Protein AF-A0A662JYV6-F1 (afdb_monomer)

pLDDT: mean 93.15, std 3.89, range [73.12, 97.69]

Mean predicted aligned error: 4.61 Å

Solvent-accessible surface area (backbone atoms only — not comparable to full-atom values): 6826 Å² total; per-residue (Å²): 119,87,77,68,60,59,48,71,51,73,47,57,47,8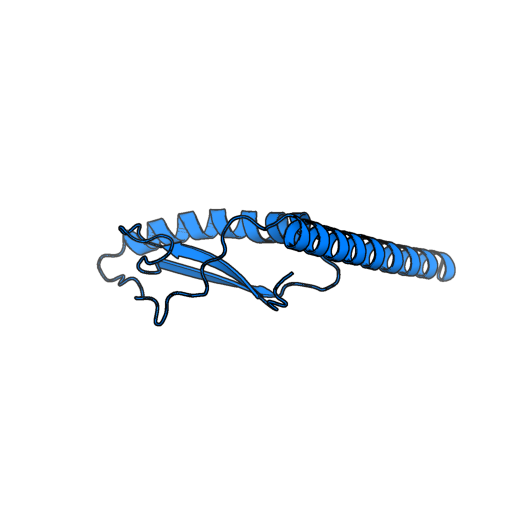9,55,94,53,84,93,66,28,40,36,67,43,76,50,77,42,78,61,56,82,58,48,33,69,65,56,51,49,60,68,48,47,63,55,48,56,56,48,52,54,52,40,54,58,46,68,70,39,89,85,61,75,65,44,74,68,94,64,80,76,88,84,81,74,86,68,53,73,70,53,47,50,49,37,50,54,53,36,51,52,12,46,53,53,34,51,55,52,51,53,55,50,51,54,53,54,65,76,74,108

Foldseek 3Di:
DPPDQKDKDFDFDDDPDPPQGFTLDMDMDGDDQLDAPVRVCVVCVVVNVVVVVVSVVLVVDPPRDTHGDPDDDDDDDDDDPVRVVVSVVSRVVSPVVNVVVVVVVVVVVVVVD

Sequence (113 aa):
YNNEEKIGVTIQRLREKIDSGEIILQRFYKIRDNESINEIVDRIFLDSVDMGLKAILKMKNPDFKPLQPKKIGKFYTLPSTKEWLKLHCINLSRIIKKFTKNMKGLKKVYENM

Radius of gyration: 19.1 Å; Cα contacts (8 Å, |Δi|>4): 91; chains: 1; bounding box: 43×28×58 Å

Structure (mmCIF, N/CA/C/O backbone):
data_AF-A0A662JYV6-F1
#
_entry.id   AF-A0A662JYV6-F1
#
loop_
_atom_site.group_PDB
_atom_site.id
_atom_site.type_symbol
_atom_site.label_atom_id
_atom_site.label_alt_id
_atom_site.label_comp_id
_atom_site.label_asym_id
_atom_site.label_entity_id
_atom_site.label_seq_id
_atom_site.pdbx_PDB_ins_code
_atom_site.Cartn_x
_atom_site.Cartn_y
_atom_site.Cartn_z
_atom_site.occupancy
_atom_site.B_iso_or_equiv
_atom_site.auth_seq_id
_atom_site.auth_comp_id
_atom_site.auth_asym_id
_atom_site.auth_atom_id
_atom_site.pdbx_PDB_model_num
ATOM 1 N N . TYR A 1 1 ? 11.704 2.555 -4.014 1.00 82.50 1 TYR A N 1
ATOM 2 C CA . TYR A 1 1 ? 12.702 3.228 -3.157 1.00 82.50 1 TYR A CA 1
ATOM 3 C C . TYR A 1 1 ? 13.101 2.359 -1.959 1.00 82.50 1 TYR A C 1
ATOM 5 O O . TYR A 1 1 ? 14.282 2.048 -1.854 1.00 82.50 1 TYR A O 1
ATOM 13 N N . ASN A 1 2 ? 12.146 1.904 -1.134 1.00 88.62 2 ASN A N 1
ATOM 14 C CA . ASN A 1 2 ? 12.388 1.076 0.066 1.00 88.62 2 ASN A CA 1
ATOM 15 C C . ASN A 1 2 ? 12.387 -0.449 -0.157 1.00 88.62 2 ASN A C 1
ATOM 17 O O . ASN A 1 2 ? 12.381 -1.197 0.809 1.00 88.62 2 ASN A O 1
ATOM 21 N N . ASN A 1 3 ? 12.373 -0.914 -1.411 1.00 88.56 3 ASN A N 1
ATOM 22 C CA . ASN A 1 3 ? 12.280 -2.338 -1.773 1.00 88.56 3 ASN A CA 1
ATOM 23 C C . ASN A 1 3 ? 11.047 -3.078 -1.219 1.00 88.56 3 ASN A C 1
ATOM 25 O O . ASN A 1 3 ? 11.049 -4.299 -1.143 1.00 88.56 3 ASN A O 1
ATOM 29 N N . GLU A 1 4 ? 9.982 -2.347 -0.884 1.00 91.81 4 GLU A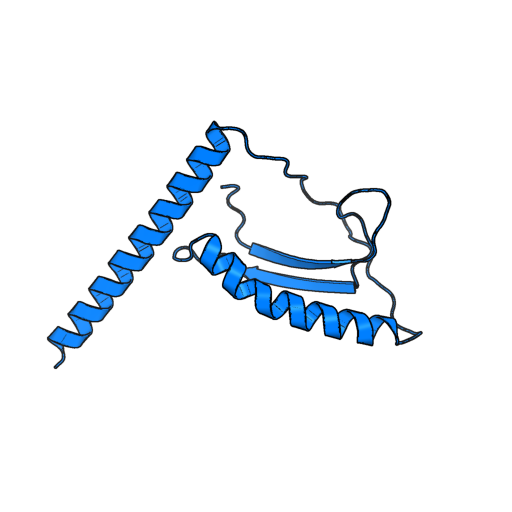 N 1
ATOM 30 C CA . GLU A 1 4 ? 8.686 -2.950 -0.574 1.00 91.81 4 GLU A CA 1
ATOM 31 C C . GLU A 1 4 ? 8.156 -3.710 -1.798 1.00 91.81 4 GLU A C 1
ATOM 33 O O . GLU A 1 4 ? 8.140 -3.185 -2.915 1.00 91.81 4 GLU A O 1
ATOM 38 N N . GLU A 1 5 ? 7.702 -4.943 -1.580 1.00 93.81 5 GLU A N 1
ATOM 39 C CA . GLU A 1 5 ? 7.125 -5.796 -2.628 1.00 93.81 5 GLU A CA 1
ATOM 40 C C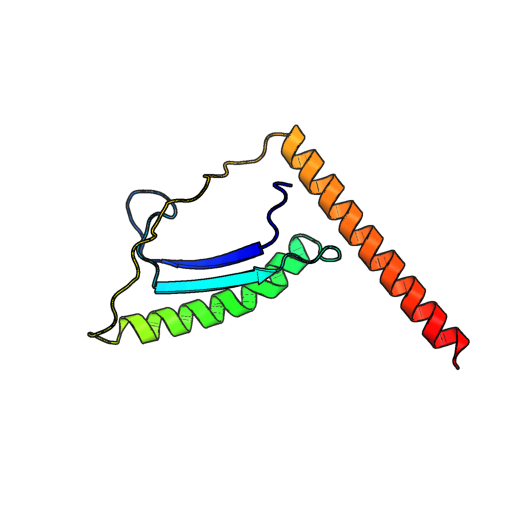 . GLU A 1 5 ? 5.615 -5.597 -2.785 1.00 93.81 5 GLU A C 1
ATOM 42 O O . GLU A 1 5 ? 5.014 -5.984 -3.794 1.00 93.81 5 GLU A O 1
ATOM 47 N N . LYS A 1 6 ? 4.979 -5.024 -1.760 1.00 95.06 6 LYS A N 1
ATOM 48 C CA . LYS A 1 6 ? 3.535 -4.824 -1.686 1.00 95.06 6 LYS A CA 1
ATOM 49 C C . LYS A 1 6 ? 3.214 -3.418 -1.203 1.00 95.06 6 LYS A C 1
ATOM 51 O O . LYS A 1 6 ? 3.943 -2.834 -0.411 1.00 95.06 6 LYS A O 1
ATOM 56 N N . ILE A 1 7 ? 2.084 -2.911 -1.667 1.00 94.75 7 ILE A N 1
ATOM 57 C CA . ILE A 1 7 ? 1.447 -1.686 -1.185 1.00 94.75 7 ILE A CA 1
ATOM 58 C C . ILE A 1 7 ? 0.027 -2.028 -0.750 1.00 94.75 7 ILE A C 1
ATOM 60 O O . ILE A 1 7 ? -0.533 -3.019 -1.218 1.00 94.75 7 ILE A O 1
ATOM 64 N N . GLY A 1 8 ? -0.565 -1.249 0.147 1.00 93.50 8 GLY A N 1
ATOM 65 C CA . GLY A 1 8 ? -1.930 -1.487 0.589 1.00 93.50 8 GLY A CA 1
ATOM 66 C C . GLY A 1 8 ? -2.753 -0.217 0.686 1.00 93.50 8 GLY A C 1
ATOM 67 O O . GLY A 1 8 ? -2.216 0.875 0.838 1.00 93.50 8 GLY A O 1
ATOM 68 N N . VAL A 1 9 ? -4.066 -0.403 0.619 1.00 96.38 9 VAL A N 1
ATOM 69 C CA . VAL A 1 9 ? -5.066 0.602 0.977 1.00 96.38 9 VAL A CA 1
ATOM 70 C C . VAL A 1 9 ? -5.687 0.158 2.294 1.00 96.38 9 VAL A C 1
ATOM 72 O O . VAL A 1 9 ? -6.027 -1.017 2.451 1.00 96.38 9 VAL A O 1
ATOM 75 N N . THR A 1 10 ? -5.820 1.083 3.241 1.00 95.81 10 THR A N 1
ATOM 76 C CA . THR A 1 10 ? -6.409 0.820 4.558 1.00 95.81 10 THR A CA 1
ATOM 77 C C . THR A 1 10 ? -7.488 1.858 4.838 1.00 95.81 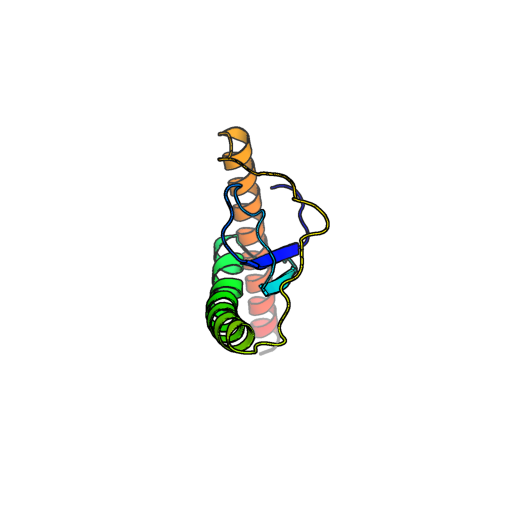10 THR A C 1
ATOM 79 O O . THR A 1 10 ? -7.224 3.053 4.764 1.00 95.81 10 THR A O 1
ATOM 82 N N . ILE A 1 11 ? -8.693 1.402 5.179 1.00 97.25 11 ILE A N 1
ATOM 83 C CA . ILE A 1 11 ? -9.738 2.232 5.779 1.00 97.25 11 ILE A CA 1
ATOM 84 C C . ILE A 1 11 ? -9.684 1.991 7.283 1.00 97.25 11 ILE A C 1
ATOM 86 O O . ILE A 1 11 ? -9.827 0.851 7.734 1.00 97.25 11 ILE A O 1
ATOM 90 N N . GLN A 1 12 ? -9.467 3.051 8.050 1.00 96.56 12 GLN A N 1
ATOM 91 C CA . GLN A 1 12 ? -9.269 2.997 9.496 1.00 96.56 12 GLN A CA 1
ATOM 92 C C . GLN A 1 12 ? -10.089 4.078 10.198 1.00 96.56 12 GLN A C 1
ATOM 94 O O . GLN A 1 12 ? -10.450 5.089 9.596 1.00 96.56 12 GLN A O 1
ATOM 99 N N . ARG A 1 13 ? -10.353 3.882 11.489 1.00 95.00 13 ARG A N 1
ATOM 100 C CA . ARG A 1 13 ? -10.854 4.954 12.358 1.00 95.00 13 ARG A CA 1
ATOM 101 C C . ARG A 1 13 ? -9.731 5.929 12.675 1.00 95.00 13 ARG A C 1
ATOM 103 O O . ARG A 1 13 ? -8.620 5.504 12.959 1.00 95.00 13 ARG A O 1
ATOM 110 N N . LEU A 1 14 ? -10.022 7.222 12.698 1.00 94.31 14 LEU A N 1
ATOM 111 C CA . LEU A 1 14 ? -9.023 8.205 13.103 1.00 94.31 14 LEU A CA 1
ATOM 112 C C . LEU A 1 14 ? -8.776 8.131 14.616 1.00 94.31 14 LEU A C 1
ATOM 114 O O . LEU A 1 14 ? -9.692 7.911 15.411 1.00 94.31 14 LEU A O 1
ATOM 118 N N . ARG A 1 15 ? -7.513 8.294 14.997 1.00 91.75 15 ARG A N 1
ATOM 119 C CA . ARG A 1 15 ? -7.017 8.373 16.375 1.00 91.75 15 ARG A CA 1
ATOM 120 C C . ARG A 1 15 ? -6.003 9.516 16.443 1.00 91.75 15 ARG A C 1
ATOM 122 O O . ARG A 1 15 ? -5.652 10.090 15.419 1.00 91.75 15 ARG A O 1
ATOM 129 N N . GLU A 1 16 ? -5.532 9.828 17.645 1.00 93.19 16 GLU A N 1
ATOM 130 C CA . GLU A 1 16 ? -4.571 10.913 17.877 1.00 93.19 16 GLU A CA 1
ATOM 131 C C . GLU A 1 16 ? -3.261 10.731 17.090 1.00 93.19 16 GLU A C 1
ATOM 133 O O . GLU A 1 16 ? -2.744 11.682 16.511 1.00 93.19 16 GLU A O 1
ATOM 138 N N . LYS A 1 17 ? -2.731 9.501 17.024 1.00 91.00 17 LYS A N 1
ATOM 139 C CA . LYS A 1 17 ? -1.509 9.206 16.264 1.00 91.00 17 LYS A CA 1
ATOM 140 C C . LYS A 1 17 ? -1.835 8.906 14.801 1.00 91.00 17 LYS A C 1
ATOM 142 O O . LYS A 1 17 ? -2.777 8.162 14.509 1.00 91.00 17 LYS A O 1
ATOM 147 N N . ILE A 1 18 ? -0.990 9.409 13.902 1.00 90.69 18 ILE A N 1
ATOM 148 C CA . ILE A 1 18 ? -1.075 9.177 12.453 1.00 90.69 18 ILE A CA 1
ATOM 149 C C . ILE A 1 18 ? -1.083 7.671 12.164 1.00 90.69 18 ILE A C 1
ATOM 151 O O . ILE A 1 18 ? -0.258 6.932 12.700 1.00 90.69 18 ILE A O 1
ATOM 155 N N . ASP A 1 19 ? -2.031 7.234 11.334 1.00 91.25 19 ASP A N 1
ATOM 156 C CA . ASP A 1 19 ? -2.157 5.858 10.832 1.00 91.25 19 ASP A CA 1
ATOM 157 C C . ASP A 1 19 ? -2.113 4.752 11.899 1.00 91.25 19 ASP A C 1
ATOM 159 O O . ASP A 1 19 ? -1.620 3.646 11.672 1.00 91.25 19 ASP A O 1
ATOM 163 N N . SER A 1 20 ? -2.635 5.060 13.088 1.00 92.94 20 SER A N 1
ATOM 164 C CA . SER A 1 20 ? -2.639 4.160 14.250 1.00 92.94 20 SER A CA 1
ATOM 165 C C . SER A 1 20 ? -4.007 3.568 14.584 1.00 92.94 20 SER A C 1
ATOM 167 O O . SER A 1 20 ? -4.182 2.917 15.614 1.00 92.94 20 SER A O 1
ATOM 169 N N . GLY A 1 21 ? -4.993 3.849 13.741 1.00 94.69 21 GLY A N 1
ATOM 170 C CA . GLY A 1 21 ? -6.383 3.553 14.002 1.00 94.69 21 GLY A CA 1
ATOM 171 C C . GLY A 1 21 ? -6.747 2.081 13.931 1.00 94.69 21 GLY A C 1
ATOM 172 O O . GLY A 1 21 ? -6.033 1.243 13.383 1.00 94.69 21 GLY A O 1
ATOM 173 N N . GLU A 1 22 ? -7.944 1.781 14.428 1.00 96.31 22 GLU A N 1
ATOM 174 C CA . GLU A 1 22 ? -8.569 0.484 14.204 1.00 96.31 22 GLU A CA 1
ATOM 175 C C . GLU A 1 22 ? -8.889 0.305 12.716 1.00 96.31 22 GLU A C 1
ATOM 177 O O . GLU A 1 22 ? -9.524 1.164 12.097 1.00 96.31 22 GLU A O 1
ATOM 182 N N . ILE A 1 23 ? -8.490 -0.830 12.154 1.00 96.94 23 ILE A N 1
ATOM 183 C CA . ILE A 1 23 ? -8.669 -1.176 10.748 1.00 96.94 23 ILE A CA 1
ATOM 184 C C . ILE A 1 23 ? -10.104 -1.661 10.523 1.00 96.94 23 ILE A C 1
ATOM 186 O O . ILE A 1 23 ? -10.556 -2.633 11.128 1.00 96.94 23 ILE A O 1
ATOM 190 N N . ILE A 1 24 ? -10.807 -1.015 9.596 1.00 97.69 24 ILE A N 1
ATOM 191 C CA . ILE A 1 24 ? -12.137 -1.428 9.131 1.00 97.69 24 ILE A CA 1
ATOM 192 C C . ILE A 1 24 ? -11.999 -2.360 7.922 1.00 97.69 24 ILE A C 1
ATOM 194 O O . ILE A 1 24 ? -12.616 -3.426 7.859 1.00 97.69 24 ILE A O 1
ATOM 198 N N . LEU A 1 25 ? -11.171 -1.957 6.956 1.00 97.00 25 LEU A N 1
ATOM 199 C CA . LEU A 1 25 ? -10.866 -2.711 5.745 1.00 97.00 25 LEU A CA 1
ATOM 200 C C . LEU A 1 25 ? -9.417 -2.489 5.336 1.00 97.00 25 LEU A C 1
ATOM 202 O O . LEU A 1 25 ? -8.888 -1.389 5.455 1.00 97.00 25 LEU A O 1
ATOM 206 N N . GLN A 1 26 ? -8.796 -3.530 4.794 1.00 96.06 26 GLN A N 1
ATOM 207 C CA . GLN A 1 26 ? -7.447 -3.461 4.256 1.00 96.06 26 GLN A CA 1
AT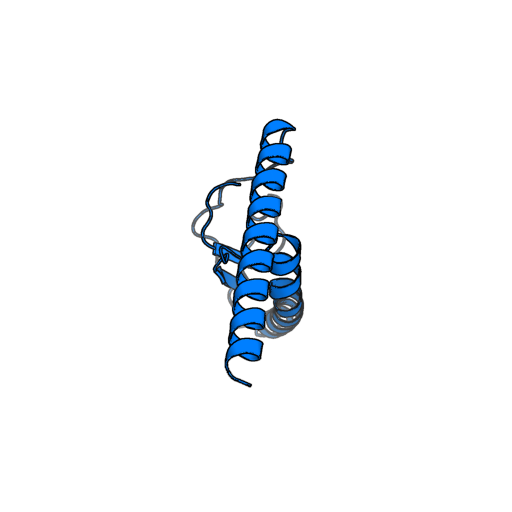OM 208 C C . GLN A 1 26 ? -7.334 -4.369 3.036 1.00 96.06 26 GLN A C 1
ATOM 210 O O . GLN A 1 26 ? -7.882 -5.472 3.019 1.00 96.06 26 GLN A O 1
ATOM 215 N N . ARG A 1 27 ? -6.616 -3.905 2.016 1.00 96.31 27 ARG A N 1
ATOM 216 C CA . ARG A 1 27 ? -6.297 -4.685 0.820 1.00 96.31 27 ARG A CA 1
ATOM 217 C C . ARG A 1 27 ? -4.850 -4.432 0.433 1.00 96.31 27 ARG A C 1
ATOM 219 O O . ARG A 1 27 ? -4.393 -3.294 0.485 1.00 96.31 27 ARG A O 1
ATOM 226 N N . PHE A 1 28 ? -4.151 -5.491 0.037 1.00 96.31 28 PHE A N 1
ATOM 227 C CA . PHE A 1 28 ? -2.765 -5.431 -0.416 1.00 96.31 28 PHE A CA 1
ATOM 228 C C . PHE A 1 28 ? -2.659 -5.763 -1.899 1.00 96.31 28 PHE A C 1
ATOM 230 O O . PHE A 1 28 ? -3.372 -6.621 -2.415 1.00 96.31 28 PHE A O 1
ATOM 237 N N . TYR A 1 29 ? -1.698 -5.130 -2.554 1.00 96.00 29 TYR A N 1
ATOM 238 C CA . TYR A 1 29 ? -1.393 -5.283 -3.963 1.00 96.00 29 TYR A CA 1
ATOM 239 C C . TYR A 1 29 ? 0.093 -5.528 -4.129 1.00 96.00 29 TYR A C 1
ATOM 241 O O . TYR A 1 29 ? 0.916 -4.896 -3.469 1.00 96.00 29 TYR A O 1
ATOM 249 N N . LYS A 1 30 ? 0.445 -6.405 -5.065 1.00 96.00 30 LYS A N 1
ATOM 250 C CA . LYS A 1 30 ? 1.832 -6.560 -5.497 1.00 96.00 30 LYS A CA 1
ATOM 251 C C . LYS A 1 30 ? 2.287 -5.294 -6.231 1.00 96.00 30 LYS A C 1
ATOM 253 O O . LYS A 1 30 ? 1.549 -4.766 -7.068 1.00 96.00 30 LYS A O 1
ATOM 258 N N . ILE A 1 31 ? 3.498 -4.837 -5.934 1.00 94.94 31 ILE A N 1
ATOM 259 C CA . ILE A 1 31 ? 4.206 -3.830 -6.725 1.00 94.94 31 ILE A CA 1
ATOM 260 C C . ILE A 1 31 ? 4.854 -4.566 -7.899 1.00 94.94 31 ILE A C 1
ATOM 262 O O . ILE A 1 31 ? 5.635 -5.494 -7.694 1.00 94.94 31 ILE A O 1
ATOM 266 N N . ARG A 1 32 ? 4.492 -4.206 -9.134 1.00 93.12 32 ARG A N 1
ATOM 267 C CA . ARG A 1 32 ? 5.034 -4.854 -10.336 1.00 93.12 32 ARG A CA 1
ATOM 268 C C . ARG A 1 32 ? 6.265 -4.094 -10.834 1.00 93.12 32 ARG A C 1
ATOM 270 O O . ARG A 1 32 ? 6.318 -2.867 -10.776 1.00 93.12 32 ARG A O 1
ATOM 277 N N . ASP A 1 33 ? 7.245 -4.818 -11.368 1.00 88.50 33 ASP A N 1
ATOM 278 C CA . ASP A 1 33 ? 8.522 -4.233 -11.812 1.00 88.50 33 ASP A CA 1
ATOM 279 C C . ASP A 1 33 ? 8.401 -3.313 -13.030 1.00 88.50 33 ASP A C 1
ATOM 281 O O . ASP A 1 33 ? 9.299 -2.519 -13.309 1.00 88.50 33 ASP A O 1
ATOM 285 N N . ASN A 1 34 ? 7.299 -3.426 -13.764 1.00 90.19 34 ASN A N 1
ATOM 286 C CA . ASN A 1 34 ? 7.006 -2.663 -14.969 1.00 90.19 34 ASN A CA 1
ATOM 287 C C . ASN A 1 34 ? 5.909 -1.610 -14.756 1.00 90.19 34 ASN A C 1
ATOM 289 O O . ASN A 1 34 ? 5.305 -1.187 -15.738 1.00 90.19 34 ASN A O 1
ATOM 293 N N . GLU A 1 35 ? 5.627 -1.229 -13.508 1.00 91.94 35 GLU A N 1
ATOM 294 C CA . GLU A 1 35 ? 4.669 -0.168 -13.185 1.00 91.94 35 GLU A CA 1
ATOM 295 C C . GLU A 1 35 ? 5.382 1.064 -12.618 1.00 91.94 35 GLU A C 1
ATOM 297 O O . GLU A 1 35 ? 6.177 0.977 -11.673 1.00 91.94 35 GLU A O 1
ATOM 302 N N . SER A 1 36 ? 5.076 2.228 -13.187 1.00 94.44 36 SER A N 1
ATOM 303 C CA . SER A 1 36 ? 5.443 3.514 -12.597 1.00 94.44 36 SER A CA 1
ATOM 304 C C . SER A 1 36 ? 4.632 3.783 -11.323 1.00 94.44 36 SER A C 1
ATOM 306 O O . SER A 1 36 ? 3.635 3.119 -11.043 1.00 94.44 36 SER A O 1
ATOM 308 N N . ILE A 1 37 ? 5.052 4.768 -10.531 1.00 92.81 37 ILE A N 1
ATOM 309 C CA . ILE A 1 37 ? 4.337 5.177 -9.314 1.00 92.81 37 ILE A CA 1
ATOM 310 C C . ILE A 1 37 ? 2.902 5.599 -9.642 1.00 92.81 37 ILE A C 1
ATOM 312 O O . ILE A 1 37 ? 1.982 5.135 -8.975 1.00 92.81 37 ILE A O 1
ATOM 316 N N . ASN A 1 38 ? 2.710 6.405 -10.689 1.00 94.19 38 ASN A N 1
ATOM 317 C CA . ASN A 1 38 ? 1.384 6.872 -11.100 1.00 94.19 38 ASN A CA 1
ATOM 318 C C . ASN A 1 38 ? 0.485 5.693 -11.476 1.00 94.19 38 ASN A C 1
ATOM 320 O O . ASN A 1 38 ? -0.627 5.591 -10.987 1.00 94.19 38 ASN A O 1
ATOM 324 N N . GLU A 1 39 ? 1.010 4.723 -12.226 1.00 94.88 39 GLU A N 1
ATOM 325 C CA . GLU A 1 39 ? 0.249 3.528 -12.606 1.00 94.88 39 GLU A CA 1
ATOM 326 C C . GLU A 1 39 ? -0.133 2.662 -11.402 1.00 94.88 39 GLU A C 1
ATOM 328 O O . GLU A 1 39 ? -1.212 2.070 -11.382 1.00 94.88 39 GLU A O 1
ATOM 333 N N . ILE A 1 40 ? 0.739 2.574 -10.390 1.00 94.62 40 ILE A N 1
ATOM 334 C CA . ILE A 1 40 ? 0.409 1.896 -9.133 1.00 94.62 40 ILE A CA 1
ATOM 335 C C . ILE A 1 40 ? -0.735 2.634 -8.436 1.00 94.62 40 ILE A C 1
ATOM 337 O O . ILE A 1 40 ? -1.682 1.976 -8.011 1.00 94.62 40 ILE A O 1
ATOM 341 N N . VAL A 1 41 ? -0.654 3.966 -8.327 1.00 94.88 41 VAL A N 1
ATOM 342 C CA . VAL A 1 41 ? -1.676 4.807 -7.682 1.00 94.88 41 VAL A CA 1
ATOM 343 C C . VAL A 1 41 ? -3.011 4.694 -8.413 1.00 94.88 41 VAL A C 1
ATOM 345 O O . VAL A 1 41 ? -4.004 4.341 -7.784 1.00 94.88 41 VAL A O 1
ATOM 348 N N . ASP A 1 42 ? -3.030 4.888 -9.728 1.00 94.81 42 ASP A N 1
ATOM 349 C CA . ASP A 1 42 ? -4.241 4.814 -10.551 1.00 94.81 42 ASP A CA 1
ATOM 350 C C . ASP A 1 42 ? -4.919 3.448 -10.414 1.00 94.81 42 ASP A C 1
ATOM 352 O O . ASP A 1 42 ? -6.133 3.350 -10.221 1.00 94.81 42 ASP A O 1
ATOM 356 N N . ARG A 1 43 ? -4.120 2.373 -10.427 1.00 93.38 43 ARG A N 1
ATOM 357 C CA . ARG A 1 43 ? -4.617 1.003 -10.284 1.00 93.38 43 ARG A CA 1
ATOM 358 C C . ARG A 1 43 ? -5.275 0.745 -8.929 1.00 93.38 43 ARG A C 1
ATOM 360 O O . ARG A 1 43 ? -6.219 -0.037 -8.871 1.00 93.38 43 ARG A O 1
ATOM 367 N N . ILE A 1 44 ? -4.761 1.322 -7.842 1.00 96.00 44 ILE A N 1
ATOM 368 C CA . ILE A 1 44 ? -5.299 1.085 -6.489 1.00 96.00 44 ILE A CA 1
ATOM 369 C C . ILE A 1 44 ? -6.355 2.115 -6.077 1.00 96.00 44 ILE A C 1
ATOM 371 O O . ILE A 1 44 ? -7.098 1.872 -5.126 1.00 96.00 44 ILE A O 1
ATOM 375 N N . PHE A 1 45 ? -6.426 3.257 -6.765 1.00 94.88 45 PHE A N 1
ATOM 376 C CA . PHE A 1 45 ? -7.315 4.357 -6.410 1.00 94.88 45 PHE A CA 1
ATOM 377 C C . PHE A 1 45 ? -8.786 3.957 -6.520 1.00 94.88 45 PHE A C 1
ATOM 379 O O . PHE A 1 45 ? -9.546 4.164 -5.575 1.00 94.88 45 PHE A O 1
ATOM 386 N N . LEU A 1 46 ? -9.182 3.316 -7.621 1.00 91.06 46 LEU A N 1
ATOM 387 C CA . LEU A 1 46 ? -10.568 2.871 -7.816 1.00 91.06 46 LEU A CA 1
ATOM 388 C C . LE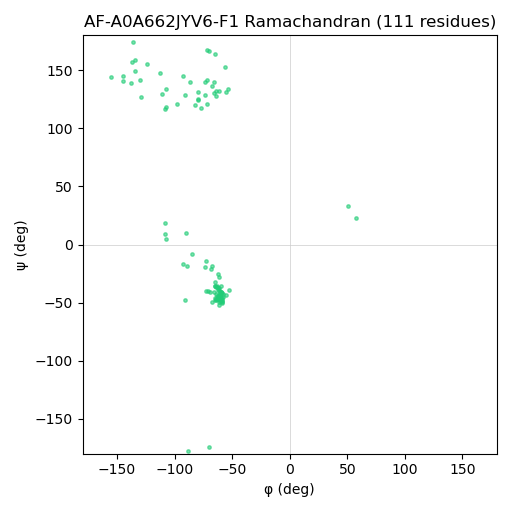U A 1 46 ? -11.014 1.885 -6.728 1.00 91.06 46 LEU A C 1
ATOM 390 O O . LEU A 1 46 ? -12.106 2.015 -6.176 1.00 91.06 46 LEU A O 1
ATOM 394 N N . ASP A 1 47 ? -10.131 0.966 -6.342 1.00 93.50 47 ASP A N 1
ATOM 395 C CA . ASP A 1 47 ? -10.400 0.040 -5.246 1.00 93.50 47 ASP A CA 1
ATOM 396 C C . ASP A 1 47 ? -10.545 0.769 -3.901 1.00 93.50 47 ASP A C 1
ATOM 398 O O . ASP A 1 47 ? -11.326 0.339 -3.055 1.00 93.50 47 ASP A O 1
ATOM 402 N N . SER A 1 48 ? -9.837 1.883 -3.684 1.00 95.06 48 SER A N 1
ATOM 403 C CA . SER A 1 48 ? -9.972 2.670 -2.451 1.00 95.06 48 SER A CA 1
ATOM 404 C C . SER A 1 48 ? -11.364 3.290 -2.293 1.00 95.06 48 SER A C 1
ATOM 406 O O . SER A 1 48 ? -11.901 3.312 -1.184 1.00 95.06 48 SER A O 1
ATOM 408 N N . VAL A 1 49 ? -11.985 3.707 -3.402 1.00 95.50 49 VAL A N 1
ATOM 409 C CA . VAL A 1 49 ? -13.344 4.266 -3.418 1.00 95.50 49 VAL A CA 1
ATOM 410 C C . VAL A 1 49 ? -14.371 3.191 -3.055 1.00 95.50 49 VAL A C 1
ATOM 412 O O . VAL A 1 49 ? -15.178 3.383 -2.143 1.00 95.50 49 VAL A O 1
ATOM 415 N N . ASP A 1 50 ? -14.296 2.024 -3.699 1.00 95.94 50 ASP A N 1
ATOM 416 C CA . ASP A 1 50 ? -15.149 0.867 -3.385 1.00 95.94 50 ASP A CA 1
ATOM 417 C C . ASP A 1 50 ? -14.965 0.393 -1.930 1.00 95.94 50 ASP A C 1
ATOM 419 O O . ASP A 1 50 ? -15.935 0.109 -1.219 1.00 95.94 50 ASP A O 1
ATOM 423 N N . MET A 1 51 ? -13.721 0.369 -1.443 1.00 97.62 51 MET A N 1
ATOM 424 C CA . MET A 1 51 ? -13.425 0.045 -0.048 1.00 97.62 51 MET A CA 1
ATOM 425 C C . MET A 1 51 ? -14.062 1.040 0.926 1.00 97.62 51 MET A C 1
ATOM 427 O O . MET A 1 51 ? -14.553 0.614 1.972 1.00 97.62 51 MET A O 1
ATOM 431 N N . GLY A 1 52 ? -14.102 2.333 0.596 1.00 96.88 52 GLY A N 1
ATOM 432 C CA . GLY A 1 52 ? -14.780 3.347 1.404 1.00 96.88 52 GLY A CA 1
ATOM 433 C C . GLY A 1 52 ? -16.271 3.046 1.580 1.00 96.88 52 GLY A C 1
ATOM 434 O O . GLY A 1 52 ? -16.767 2.996 2.708 1.00 96.88 52 GLY A O 1
ATOM 435 N N . LEU A 1 53 ? -16.972 2.737 0.485 1.00 96.50 53 LEU A N 1
ATOM 436 C CA . LEU A 1 53 ? -18.391 2.371 0.528 1.00 96.50 53 LEU A CA 1
ATOM 437 C C . LEU A 1 53 ? -18.629 1.107 1.371 1.00 96.50 53 LEU A C 1
ATOM 439 O O . LEU A 1 53 ? -19.503 1.074 2.241 1.00 96.50 53 LEU A O 1
ATOM 443 N N . LYS A 1 54 ? -17.812 0.070 1.162 1.00 97.25 54 LYS A N 1
ATOM 444 C CA . LYS A 1 54 ? -17.896 -1.186 1.923 1.00 97.25 54 LYS A CA 1
ATOM 445 C C . LYS A 1 54 ? -17.615 -0.984 3.410 1.00 97.25 54 LYS A C 1
ATOM 447 O O . LYS A 1 54 ? -18.246 -1.639 4.239 1.00 97.25 54 LYS A O 1
ATOM 452 N N . ALA A 1 55 ? -16.697 -0.087 3.761 1.00 97.31 55 ALA A N 1
ATOM 453 C CA . ALA A 1 55 ? -16.405 0.248 5.149 1.00 97.31 55 ALA A CA 1
ATOM 454 C C . ALA A 1 55 ? -17.615 0.889 5.838 1.00 97.31 55 ALA A C 1
ATOM 456 O O . ALA A 1 55 ? -17.942 0.497 6.956 1.00 97.31 55 ALA A O 1
ATOM 457 N N . ILE A 1 56 ? -18.318 1.806 5.162 1.00 96.44 56 ILE A N 1
ATOM 458 C CA . ILE A 1 56 ? -19.548 2.420 5.686 1.00 96.44 56 ILE A CA 1
ATOM 459 C C . ILE A 1 56 ? -20.594 1.344 5.980 1.00 96.44 56 ILE A C 1
ATOM 461 O O . ILE A 1 56 ? -21.116 1.289 7.091 1.00 96.44 56 ILE A O 1
ATOM 465 N N . LEU A 1 57 ? -20.860 0.447 5.025 1.00 96.56 57 LEU A N 1
ATOM 466 C CA . LEU A 1 57 ? -21.832 -0.635 5.216 1.00 96.56 57 LEU A CA 1
ATOM 467 C C . LEU A 1 57 ? -21.442 -1.568 6.370 1.00 96.56 57 LEU A C 1
ATOM 469 O O . LEU A 1 57 ? -22.297 -1.927 7.175 1.00 96.56 57 LEU A O 1
ATOM 473 N N . LYS A 1 58 ? -20.153 -1.908 6.502 1.00 95.88 58 LYS A N 1
ATOM 474 C CA . LYS A 1 58 ? -19.654 -2.695 7.638 1.00 95.88 58 LYS A CA 1
ATOM 475 C C . LYS A 1 58 ? -19.878 -1.995 8.971 1.00 95.88 58 LYS A C 1
ATOM 477 O O . LYS A 1 58 ? -20.312 -2.639 9.913 1.00 95.88 58 LYS A O 1
ATOM 482 N N . MET A 1 59 ? -19.614 -0.694 9.051 1.00 95.56 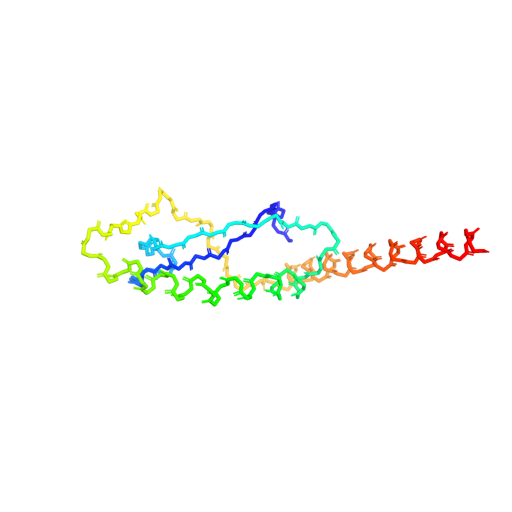59 MET A N 1
ATOM 483 C CA . MET A 1 59 ? -19.795 0.070 10.287 1.00 95.56 59 MET A CA 1
ATOM 484 C C . MET A 1 59 ? -21.262 0.226 10.700 1.00 95.56 59 MET A C 1
ATOM 486 O O . MET A 1 59 ? -21.519 0.471 11.873 1.00 95.56 59 MET A O 1
ATOM 490 N N . LYS A 1 60 ? -22.221 0.079 9.774 1.00 95.81 60 LYS A N 1
ATOM 491 C CA . LYS A 1 60 ? -23.657 0.056 10.106 1.00 95.81 60 LYS A CA 1
ATOM 492 C C . LYS A 1 60 ? -24.091 -1.250 10.774 1.00 95.81 60 LYS A C 1
ATOM 494 O O . LYS A 1 60 ? -25.147 -1.273 11.395 1.00 95.81 60 LYS A O 1
ATOM 499 N N . ASN A 1 61 ? -23.314 -2.325 10.633 1.00 95.81 61 ASN A N 1
ATOM 500 C CA . ASN A 1 61 ? -23.586 -3.581 11.319 1.00 95.81 61 ASN A CA 1
ATOM 501 C C . ASN A 1 61 ? -23.161 -3.461 12.799 1.00 95.81 61 ASN A C 1
ATOM 503 O O . ASN A 1 61 ? -21.966 -3.288 13.052 1.00 95.81 61 ASN A O 1
ATOM 507 N N . PRO A 1 62 ? -24.087 -3.581 13.770 1.00 94.06 62 PRO A N 1
ATOM 508 C CA . PRO A 1 62 ? -23.768 -3.460 15.196 1.00 94.06 62 PRO A CA 1
ATOM 509 C C . PRO A 1 62 ? -22.788 -4.530 15.699 1.00 94.06 62 PRO A C 1
ATOM 511 O O . PRO A 1 62 ? -22.047 -4.278 16.649 1.00 94.06 62 PRO A O 1
ATOM 514 N N . ASP A 1 63 ? -22.722 -5.688 15.040 1.00 96.19 63 ASP A N 1
ATOM 515 C CA . ASP A 1 63 ? -21.826 -6.782 15.424 1.00 96.19 63 ASP A CA 1
ATOM 516 C C . ASP A 1 63 ? -20.412 -6.629 14.846 1.00 96.19 63 ASP A C 1
ATOM 518 O O . ASP A 1 63 ? -19.496 -7.386 15.187 1.00 96.19 63 ASP A O 1
ATOM 522 N N . PHE A 1 64 ? -20.200 -5.661 13.950 1.00 96.25 64 PHE A N 1
ATOM 523 C CA . PHE A 1 64 ? -18.898 -5.457 13.337 1.00 96.25 64 PHE A CA 1
ATOM 524 C C . PHE A 1 64 ? -17.899 -4.864 14.336 1.00 96.25 64 PHE A C 1
ATOM 526 O O . PHE A 1 64 ? -18.052 -3.746 14.829 1.00 96.25 64 PHE A O 1
ATOM 533 N N . LYS A 1 65 ? -16.803 -5.595 14.564 1.00 95.38 65 LYS A N 1
ATOM 534 C CA . LYS A 1 65 ? -15.672 -5.147 15.379 1.00 95.38 65 LYS A CA 1
ATOM 535 C C . LYS A 1 65 ? -14.465 -4.842 14.486 1.00 95.38 65 LYS A C 1
ATOM 537 O O . LYS A 1 65 ? -13.949 -5.759 13.842 1.00 95.38 65 LYS A O 1
ATOM 542 N N . PRO A 1 66 ? -14.004 -3.580 14.433 1.00 95.19 66 PRO A N 1
ATOM 543 C CA . PRO A 1 66 ? -12.746 -3.223 13.790 1.00 95.19 66 PRO A CA 1
ATOM 544 C C . PRO A 1 66 ? -11.549 -3.993 14.364 1.00 95.19 66 PRO A C 1
ATOM 546 O O . PRO A 1 66 ? -11.543 -4.392 15.529 1.00 95.19 66 PRO A O 1
ATOM 549 N N . LEU A 1 67 ? -10.514 -4.177 13.547 1.00 95.56 67 LEU A N 1
ATOM 550 C CA . LEU A 1 67 ? -9.297 -4.882 13.936 1.00 95.56 67 LEU A CA 1
ATOM 551 C C . LEU A 1 67 ? -8.263 -3.904 14.505 1.00 95.56 67 LEU A C 1
ATOM 553 O O . LEU A 1 67 ? -7.891 -2.937 13.845 1.00 95.56 67 LEU A O 1
ATOM 557 N N . GLN A 1 68 ? -7.719 -4.202 15.683 1.00 93.75 68 GLN A N 1
ATOM 558 C CA . GLN A 1 68 ? -6.552 -3.482 16.195 1.00 93.75 68 GLN A CA 1
ATOM 559 C C . GLN A 1 68 ? -5.284 -3.894 15.424 1.00 93.75 68 GLN A C 1
ATOM 561 O O . GLN A 1 68 ? -5.016 -5.096 15.291 1.00 93.75 68 GLN A O 1
ATOM 566 N N . PRO A 1 69 ? -4.483 -2.945 14.904 1.00 91.25 69 PRO A N 1
ATOM 567 C CA . PRO A 1 69 ? -3.244 -3.281 14.218 1.00 91.25 69 PRO A CA 1
ATOM 568 C C . PRO A 1 69 ? -2.263 -3.947 15.191 1.00 91.25 69 PRO A C 1
ATOM 570 O O . PRO A 1 69 ? -1.945 -3.407 16.245 1.00 91.25 69 PRO A O 1
ATOM 573 N N . LYS A 1 70 ? -1.729 -5.119 14.818 1.00 89.38 70 LYS A N 1
ATOM 574 C CA . LYS A 1 70 ? -0.748 -5.855 15.645 1.00 89.38 70 LYS A CA 1
ATOM 575 C C . LYS A 1 70 ? 0.544 -5.067 15.885 1.00 89.38 70 LYS A C 1
ATOM 577 O O . LYS A 1 70 ? 1.244 -5.312 16.860 1.00 89.38 70 LYS A O 1
ATOM 582 N N . LYS A 1 71 ? 0.891 -4.184 14.949 1.00 88.19 71 LYS A N 1
ATOM 583 C CA . LYS A 1 71 ? 2.047 -3.291 15.010 1.00 88.19 71 LYS A CA 1
ATOM 584 C C . LYS A 1 71 ? 1.802 -2.074 14.130 1.00 88.19 71 LYS A C 1
ATOM 586 O O . LYS A 1 71 ? 1.230 -2.209 13.048 1.00 88.19 71 LYS A O 1
ATOM 591 N N . ILE A 1 72 ? 2.295 -0.924 14.571 1.00 85.25 72 ILE A N 1
ATOM 592 C CA . ILE A 1 72 ? 2.423 0.253 13.713 1.00 85.25 72 ILE A CA 1
ATOM 593 C C . ILE A 1 72 ? 3.688 0.074 12.869 1.00 85.25 72 ILE A C 1
ATOM 595 O O . ILE A 1 72 ? 4.730 -0.346 13.377 1.00 85.25 72 ILE A O 1
ATOM 599 N N . GLY A 1 73 ? 3.560 0.282 11.559 1.00 84.50 73 GLY A N 1
ATOM 600 C CA . GLY A 1 73 ? 4.656 0.123 10.604 1.00 84.50 73 GLY A CA 1
ATOM 601 C C . GLY A 1 73 ? 5.727 1.208 10.731 1.00 84.50 73 GLY A C 1
ATOM 602 O O . GLY A 1 73 ? 5.681 2.062 11.615 1.00 84.50 73 GLY A O 1
ATOM 603 N N . LYS A 1 74 ? 6.702 1.189 9.816 1.00 89.25 74 LYS A N 1
ATOM 604 C CA . LYS A 1 74 ? 7.670 2.285 9.699 1.00 89.25 74 LYS A CA 1
ATOM 605 C C . LYS A 1 74 ? 6.940 3.562 9.289 1.00 89.25 74 LYS A C 1
ATOM 607 O O . LYS A 1 74 ? 6.174 3.549 8.328 1.00 89.25 74 LYS A O 1
ATOM 612 N N . PHE A 1 75 ? 7.218 4.651 9.994 1.00 88.75 75 PHE A N 1
ATOM 613 C CA . PHE A 1 75 ? 6.774 5.977 9.594 1.00 88.75 75 PHE A CA 1
ATOM 614 C C . PHE A 1 75 ? 7.704 6.512 8.502 1.00 88.75 75 PHE A C 1
ATOM 616 O O . PHE A 1 75 ? 8.922 6.556 8.689 1.00 88.75 75 PHE A O 1
ATOM 623 N N . TYR A 1 76 ? 7.133 6.899 7.364 1.00 88.12 76 TYR A N 1
ATOM 624 C CA . TYR A 1 76 ? 7.865 7.533 6.273 1.00 88.12 76 TYR A CA 1
ATOM 625 C C . TYR A 1 76 ? 7.493 9.012 6.228 1.00 88.12 76 TYR A C 1
ATOM 627 O O . TYR A 1 76 ? 6.332 9.355 6.030 1.00 88.12 76 TYR A O 1
ATOM 635 N N . THR A 1 77 ? 8.486 9.877 6.424 1.00 90.88 77 THR A N 1
ATOM 636 C CA . THR A 1 77 ? 8.341 11.328 6.262 1.00 90.88 77 THR A CA 1
ATOM 637 C C . THR A 1 77 ? 8.630 11.742 4.815 1.00 90.88 77 THR A C 1
ATOM 639 O O . THR A 1 77 ? 8.890 10.896 3.953 1.00 90.88 77 THR A O 1
ATOM 642 N N . LEU A 1 78 ? 8.580 13.045 4.541 1.00 92.00 78 LEU A N 1
ATOM 643 C CA . LEU A 1 78 ? 8.974 13.602 3.253 1.00 92.00 78 LEU A CA 1
ATOM 644 C C . LEU A 1 78 ? 10.393 13.139 2.884 1.00 92.00 78 LEU A C 1
ATOM 646 O O . LEU A 1 78 ? 11.294 13.189 3.726 1.00 92.00 78 LEU A O 1
ATOM 650 N N . PRO A 1 79 ? 10.609 12.683 1.639 1.00 91.94 79 PRO A N 1
ATOM 651 C CA . PRO A 1 79 ? 11.912 12.195 1.224 1.00 91.94 79 PRO A CA 1
ATOM 652 C C . PRO A 1 79 ? 12.927 13.340 1.217 1.00 91.94 79 PRO A C 1
ATOM 654 O O . PRO A 1 79 ? 12.641 14.435 0.732 1.00 91.94 79 PRO A O 1
ATOM 657 N N . SER A 1 80 ? 14.148 13.069 1.673 1.00 94.75 80 SER A N 1
ATOM 658 C CA . SER A 1 80 ? 15.281 13.961 1.410 1.00 94.75 80 SER A CA 1
ATOM 659 C C . SER A 1 80 ? 15.603 14.007 -0.089 1.00 94.75 80 SER A C 1
ATOM 661 O O . SER A 1 80 ? 15.225 13.114 -0.851 1.00 94.75 80 SER A O 1
ATOM 663 N N . THR A 1 81 ? 16.374 15.002 -0.536 1.00 96.19 81 THR A N 1
ATOM 664 C CA . THR A 1 81 ? 16.753 15.164 -1.954 1.00 96.19 81 THR A CA 1
ATOM 665 C C . THR A 1 81 ? 17.377 13.899 -2.553 1.00 96.19 81 THR A C 1
ATOM 667 O O . THR A 1 81 ? 17.068 13.517 -3.682 1.00 96.19 81 THR A O 1
ATOM 670 N N . LYS A 1 82 ? 18.218 13.195 -1.784 1.00 95.25 82 LYS A N 1
ATOM 671 C CA . LYS A 1 82 ? 18.853 11.940 -2.216 1.00 95.25 82 LYS A CA 1
ATOM 672 C C . LYS A 1 82 ? 17.829 10.821 -2.419 1.00 95.25 82 LYS A C 1
ATOM 674 O O . LYS A 1 82 ? 17.925 10.044 -3.370 1.00 95.25 82 LYS A O 1
ATOM 679 N N . GLU A 1 83 ? 16.851 10.726 -1.528 1.00 94.88 83 GLU A N 1
ATOM 680 C CA . GLU A 1 83 ? 15.798 9.711 -1.580 1.00 94.88 83 GLU A CA 1
ATOM 681 C C . GLU A 1 83 ? 14.807 10.001 -2.698 1.00 94.88 83 GLU A C 1
ATOM 683 O O . GLU A 1 83 ? 14.423 9.091 -3.434 1.00 94.88 83 GLU A O 1
ATOM 688 N N . TRP A 1 84 ? 14.471 11.278 -2.874 1.00 95.06 84 TRP A N 1
ATOM 689 C CA . TRP A 1 84 ? 13.671 11.778 -3.979 1.00 95.06 84 TRP A CA 1
ATOM 690 C C . TRP A 1 84 ? 14.331 11.450 -5.320 1.00 95.06 84 TRP A C 1
ATOM 692 O O . TRP A 1 84 ? 13.682 10.867 -6.189 1.00 95.06 84 TRP A O 1
ATOM 702 N N . LEU A 1 85 ? 15.635 11.713 -5.470 1.00 96.44 85 LEU A N 1
ATOM 703 C CA . LEU A 1 85 ? 16.368 11.378 -6.691 1.00 96.44 85 LEU A CA 1
ATOM 704 C C . LEU A 1 85 ? 16.360 9.865 -6.940 1.00 96.44 85 LEU A C 1
ATOM 706 O O . LEU A 1 85 ? 16.022 9.415 -8.033 1.00 96.44 85 LEU A O 1
ATOM 710 N N . LYS A 1 86 ? 16.644 9.059 -5.908 1.00 95.50 86 LYS A N 1
ATOM 711 C CA . LYS A 1 86 ? 16.591 7.593 -6.011 1.00 95.50 86 LYS A CA 1
ATOM 712 C C . LYS A 1 86 ? 15.195 7.099 -6.408 1.00 95.50 86 LYS A C 1
ATOM 714 O O . LYS A 1 86 ? 15.088 6.177 -7.218 1.00 95.50 86 LYS A O 1
ATOM 719 N N . LEU A 1 87 ? 14.128 7.686 -5.863 1.00 93.88 87 LEU A N 1
ATOM 720 C CA . LEU A 1 87 ? 12.748 7.371 -6.238 1.00 93.88 87 LEU A CA 1
ATOM 721 C C . LEU A 1 87 ? 12.506 7.642 -7.728 1.00 93.88 87 LEU A C 1
ATOM 723 O O . LEU A 1 87 ? 11.970 6.769 -8.412 1.00 93.88 87 LEU A O 1
ATOM 727 N N . HIS A 1 88 ? 12.955 8.791 -8.235 1.00 95.06 88 HIS A N 1
ATOM 728 C CA . HIS A 1 88 ? 12.779 9.182 -9.634 1.00 95.06 88 HIS A CA 1
ATOM 729 C C . HIS A 1 88 ? 13.606 8.322 -10.592 1.00 95.06 88 HIS A C 1
ATOM 731 O O . HIS A 1 88 ? 13.071 7.875 -11.604 1.00 95.06 88 HIS A O 1
ATOM 737 N N . CYS A 1 89 ? 14.854 7.985 -10.254 1.00 96.25 89 CYS A N 1
ATOM 738 C CA . CYS A 1 89 ? 15.664 7.058 -11.050 1.00 96.25 89 CYS A CA 1
ATOM 739 C C . CYS A 1 89 ? 15.012 5.670 -11.146 1.00 96.25 89 CYS A C 1
ATOM 741 O O . CYS A 1 89 ? 14.929 5.092 -12.231 1.00 96.25 89 CYS A O 1
ATOM 743 N N . ILE A 1 90 ? 14.498 5.141 -10.026 1.00 94.38 90 ILE A N 1
ATOM 744 C CA . ILE A 1 90 ? 13.761 3.869 -10.024 1.00 94.38 90 ILE A CA 1
ATOM 745 C C . ILE A 1 90 ? 12.517 3.995 -10.902 1.00 94.38 90 ILE A C 1
ATOM 747 O O . ILE A 1 90 ? 12.307 3.143 -11.763 1.00 94.38 90 ILE A O 1
ATOM 751 N N . ASN A 1 91 ? 11.717 5.046 -10.723 1.00 95.31 91 ASN A N 1
ATOM 752 C CA . ASN A 1 91 ? 10.491 5.250 -11.489 1.00 95.31 91 ASN A CA 1
ATOM 753 C C . ASN A 1 91 ? 10.768 5.323 -13.001 1.00 95.31 91 ASN A C 1
ATOM 755 O O . ASN A 1 91 ? 10.134 4.610 -13.777 1.00 95.31 91 ASN A O 1
ATOM 759 N N . LEU A 1 92 ? 11.785 6.088 -13.408 1.00 96.12 92 LEU A N 1
ATOM 760 C CA . LEU A 1 92 ? 12.222 6.191 -14.799 1.00 96.12 92 LEU A CA 1
ATOM 761 C C . LEU A 1 92 ? 12.677 4.835 -15.356 1.00 96.12 92 LEU A C 1
ATOM 763 O O . LEU A 1 92 ? 12.276 4.452 -16.453 1.00 96.12 92 LEU A O 1
ATOM 767 N N . SER A 1 93 ? 13.441 4.058 -14.580 1.00 94.94 93 SER A N 1
ATOM 768 C CA . SER A 1 93 ? 13.874 2.719 -15.002 1.00 94.94 93 SER A CA 1
ATOM 769 C C . SER A 1 93 ? 12.693 1.780 -15.281 1.00 94.94 93 SER A C 1
ATOM 771 O O . SER A 1 93 ? 12.747 0.977 -16.213 1.00 94.94 93 SER A O 1
ATOM 773 N N . ARG A 1 94 ? 11.599 1.895 -14.514 1.00 94.50 94 ARG A N 1
ATOM 774 C CA . ARG A 1 94 ? 10.385 1.090 -14.713 1.00 94.50 94 ARG A CA 1
ATOM 775 C C . ARG A 1 94 ? 9.638 1.502 -15.976 1.00 94.50 94 ARG A C 1
ATOM 777 O O . ARG A 1 94 ? 9.210 0.628 -16.728 1.00 94.50 94 ARG A O 1
ATOM 784 N N . ILE A 1 95 ? 9.559 2.805 -16.251 1.00 95.19 95 ILE A N 1
ATOM 785 C CA . ILE A 1 95 ? 8.971 3.342 -17.486 1.00 95.19 95 ILE A CA 1
ATOM 786 C C . ILE A 1 95 ? 9.746 2.833 -18.711 1.00 95.19 95 ILE A C 1
ATOM 788 O O . ILE A 1 95 ? 9.143 2.289 -19.636 1.00 95.19 95 ILE A O 1
ATOM 792 N N . ILE A 1 96 ? 11.082 2.903 -18.688 1.00 95.00 96 ILE A N 1
ATOM 793 C CA . ILE A 1 96 ? 11.938 2.403 -19.778 1.00 95.0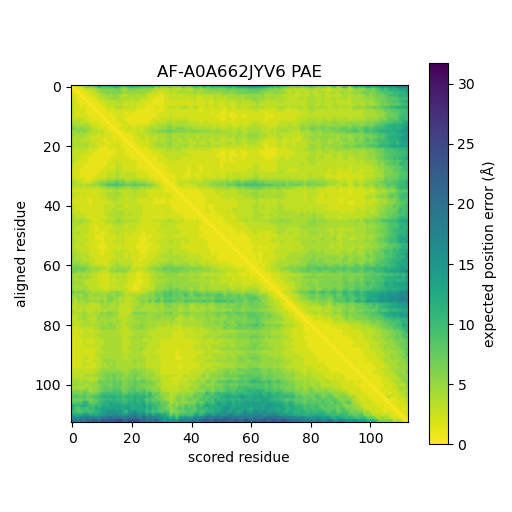0 96 ILE A CA 1
ATOM 794 C C . ILE A 1 96 ? 11.756 0.887 -19.976 1.00 95.00 96 ILE A C 1
ATOM 796 O O . ILE A 1 96 ? 11.589 0.412 -21.104 1.00 95.00 96 ILE A O 1
ATOM 800 N N . LYS A 1 97 ? 11.730 0.104 -18.889 1.00 93.00 97 LYS A N 1
ATOM 801 C CA . LYS A 1 97 ? 11.462 -1.347 -18.948 1.00 93.00 97 LYS A CA 1
ATOM 802 C C . LYS A 1 97 ? 10.095 -1.659 -19.561 1.00 93.00 97 LYS A C 1
ATOM 804 O O . LYS A 1 97 ? 9.976 -2.585 -20.361 1.00 93.00 97 LYS A O 1
ATOM 809 N N . LYS A 1 98 ? 9.059 -0.892 -19.214 1.00 93.62 98 LYS A N 1
ATOM 810 C CA . LYS A 1 98 ? 7.721 -1.053 -19.793 1.00 93.62 98 LYS A CA 1
ATOM 811 C C . LYS A 1 98 ? 7.720 -0.733 -21.289 1.00 93.62 98 LYS A C 1
ATOM 813 O O . LYS A 1 98 ? 7.229 -1.539 -22.075 1.00 93.62 98 LYS A O 1
ATOM 818 N N . PHE A 1 99 ? 8.318 0.389 -21.685 1.00 93.38 99 PHE A N 1
ATOM 819 C CA . PHE A 1 99 ? 8.404 0.801 -23.086 1.00 93.38 99 PHE A CA 1
ATOM 820 C C . PHE A 1 99 ? 9.126 -0.244 -23.950 1.00 93.38 99 PHE A C 1
ATOM 822 O O . PHE A 1 99 ? 8.595 -0.697 -24.962 1.00 93.38 99 PHE A O 1
ATOM 829 N N . THR A 1 100 ? 10.297 -0.708 -23.509 1.00 93.25 100 THR A N 1
ATOM 830 C CA . THR A 1 100 ? 11.067 -1.748 -24.216 1.00 93.25 100 THR A CA 1
ATOM 831 C C . THR A 1 100 ? 10.305 -3.071 -24.334 1.00 93.25 100 THR A C 1
ATOM 833 O O . THR A 1 100 ? 10.345 -3.706 -25.389 1.00 93.25 100 THR A O 1
ATOM 836 N N . LYS A 1 101 ? 9.565 -3.483 -23.295 1.00 90.94 101 LYS A N 1
ATOM 837 C CA . LYS A 1 101 ? 8.683 -4.660 -23.355 1.00 90.94 101 LYS A CA 1
ATOM 838 C C . LYS A 1 101 ? 7.569 -4.482 -24.391 1.00 90.94 101 LYS A C 1
ATOM 840 O O . LYS A 1 101 ? 7.333 -5.399 -25.176 1.00 90.94 101 LYS A O 1
ATOM 845 N N . ASN A 1 102 ? 6.918 -3.320 -24.415 1.00 91.38 102 ASN A N 1
ATOM 846 C CA . ASN A 1 102 ? 5.842 -3.023 -25.363 1.00 91.38 102 ASN A CA 1
ATOM 847 C C . ASN A 1 102 ? 6.348 -3.028 -26.814 1.00 91.38 102 ASN A C 1
ATOM 849 O O . ASN A 1 102 ? 5.734 -3.662 -27.668 1.00 91.38 102 ASN A O 1
ATOM 853 N N . MET A 1 103 ? 7.506 -2.413 -27.077 1.00 92.06 103 MET A N 1
ATOM 854 C CA . MET A 1 103 ? 8.136 -2.403 -28.405 1.00 92.06 103 MET A CA 1
ATOM 855 C C . MET A 1 103 ? 8.480 -3.811 -28.908 1.00 92.06 103 MET A C 1
ATOM 857 O O . MET A 1 103 ? 8.223 -4.132 -30.067 1.00 92.06 103 MET A O 1
ATOM 861 N N . LYS A 1 104 ? 9.010 -4.684 -28.038 1.00 90.50 104 LYS A N 1
ATOM 862 C CA . LYS A 1 104 ? 9.252 -6.097 -28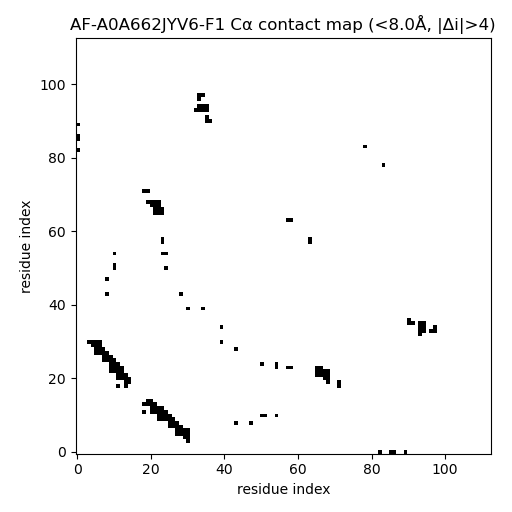.384 1.00 90.50 104 LYS A CA 1
ATOM 863 C C . LYS A 1 104 ? 7.956 -6.838 -28.722 1.00 90.50 104 LYS A C 1
ATOM 865 O O . LYS A 1 104 ? 7.945 -7.649 -29.641 1.00 90.50 104 LYS A O 1
ATOM 870 N N . GLY A 1 105 ? 6.877 -6.555 -27.990 1.00 89.00 105 GLY A N 1
ATOM 871 C CA . GLY A 1 105 ? 5.553 -7.117 -28.260 1.00 89.00 105 GLY A CA 1
ATOM 872 C C . GLY A 1 105 ? 5.014 -6.703 -29.629 1.00 89.00 105 GLY A C 1
ATOM 873 O O . GLY A 1 105 ? 4.597 -7.564 -30.394 1.00 89.00 105 GLY A O 1
ATOM 874 N N . LEU A 1 106 ? 5.097 -5.410 -29.960 1.00 88.75 106 LEU A N 1
ATOM 875 C CA . LEU A 1 106 ? 4.674 -4.883 -31.261 1.00 88.75 106 LEU A CA 1
ATOM 876 C C . LEU A 1 106 ? 5.462 -5.512 -32.411 1.00 88.75 106 LEU A C 1
ATOM 878 O O . LEU A 1 106 ? 4.855 -6.017 -33.348 1.00 88.75 106 LEU A O 1
ATOM 882 N N . LYS A 1 107 ? 6.797 -5.559 -32.313 1.00 88.88 107 LYS A N 1
ATOM 883 C CA . LYS A 1 107 ? 7.646 -6.181 -33.340 1.00 88.88 107 LYS A CA 1
ATOM 884 C C . LYS A 1 107 ? 7.244 -7.636 -33.615 1.00 88.88 107 LYS A C 1
ATOM 886 O O . LYS A 1 107 ? 7.109 -8.015 -34.770 1.00 88.88 107 LYS A O 1
ATOM 891 N N . LYS A 1 108 ? 6.968 -8.417 -32.563 1.00 86.69 108 LYS A N 1
ATOM 892 C CA . LYS A 1 108 ? 6.505 -9.804 -32.703 1.00 86.69 108 LYS A CA 1
ATOM 893 C C . LYS A 1 108 ? 5.155 -9.904 -33.420 1.00 86.69 108 LYS A C 1
ATOM 895 O O . LYS A 1 108 ? 4.955 -10.846 -34.171 1.00 86.69 108 LYS A O 1
ATOM 900 N N . VAL A 1 109 ? 4.221 -8.982 -33.183 1.00 90.12 109 VAL A N 1
ATOM 901 C CA . VAL A 1 109 ? 2.929 -8.980 -33.895 1.00 90.12 109 VAL A CA 1
ATOM 902 C C . VAL A 1 109 ? 3.146 -8.726 -35.387 1.00 90.12 109 VAL A C 1
ATOM 904 O O . VAL A 1 109 ? 2.621 -9.482 -36.191 1.00 90.12 109 VAL A O 1
ATOM 907 N N . TYR A 1 110 ? 3.977 -7.741 -35.742 1.00 84.00 110 TYR A N 1
ATOM 908 C CA . TYR A 1 110 ? 4.293 -7.431 -37.141 1.00 84.00 110 TYR A CA 1
ATOM 909 C C . TYR A 1 110 ? 5.029 -8.561 -37.872 1.00 84.00 110 TYR A C 1
ATOM 911 O O . TYR A 1 110 ? 4.773 -8.774 -39.046 1.00 84.00 110 TYR A O 1
ATOM 919 N N . GLU A 1 111 ? 5.923 -9.295 -37.204 1.00 88.44 111 GLU A N 1
ATOM 920 C CA . GLU A 1 111 ? 6.647 -10.428 -37.811 1.00 88.44 111 GLU A CA 1
ATOM 921 C C . GLU A 1 111 ? 5.772 -11.676 -38.044 1.00 88.44 111 GLU A C 1
ATOM 923 O O . GLU A 1 111 ? 6.202 -12.583 -38.749 1.00 88.44 111 GLU A O 1
ATOM 928 N N . ASN A 1 112 ? 4.578 -11.754 -37.440 1.00 80.25 112 ASN A N 1
ATOM 929 C CA . ASN A 1 112 ? 3.646 -12.885 -37.580 1.00 80.25 112 ASN A CA 1
ATOM 930 C C . ASN A 1 112 ? 2.393 -12.547 -38.420 1.00 80.25 112 ASN A C 1
ATOM 932 O O . ASN A 1 112 ? 1.446 -13.336 -38.421 1.00 80.25 112 ASN A O 1
ATOM 936 N N . MET A 1 113 ? 2.363 -11.380 -39.072 1.00 73.12 113 MET A N 1
ATOM 937 C CA . MET A 1 113 ? 1.360 -10.992 -40.076 1.00 73.12 113 MET A CA 1
ATOM 938 C C . MET A 1 113 ? 1.900 -11.253 -41.478 1.00 73.12 113 MET A C 1
ATOM 940 O O . MET A 1 113 ? 1.084 -11.659 -42.332 1.00 73.12 113 MET A O 1
#

Secondary structure (DSSP, 8-state):
----SEEEEEEE---SSTT-SPEEEEEEEEPPTT--HHHHHHHHHHHHHHHHHHHHHHHHSTT--PBPPSS------SPPHHHHHHHHHHHHHHHHHHHHHHHHHHHHHHHT-

Nearest PDB structures (foldseek):
  3tqq-assembly1_A  TM=8.750E-01  e=8.907E-04  Coxiella burnetii
  3q0i-assembly1_A  TM=8.561E-01  e=1.970E-02  Vibrio cholerae
  1fmt-assembly2_B  TM=8.606E-01  e=2.611E-02  Escherichia coli
  6mg0-assembly2_B  TM=8.399E-01  e=3.459E-02  Brevibacillus parabrevis
  3r8x-assembly1_A  TM=8.561E-01  e=4.584E-02  Yersinia pestis